Protein AF-A0A9P8IMY7-F1 (afdb_monomer_lite)

Sequence (109 aa):
MAQYGLLEVHNGENAQADIIFLHGLRGDREKAWTKNGVVWPKDLLPDDIPASRIFLFGYDTNITSTGRSGVTKTEIHSDAEDVCAKLAAERLSTQTVSDSNALRGLLLD

Structure (mmCIF, N/CA/C/O backbone):
data_AF-A0A9P8IMY7-F1
#
_entry.id   AF-A0A9P8IMY7-F1
#
loop_
_atom_site.group_PDB
_atom_site.id
_atom_site.type_symbol
_atom_site.label_atom_id
_atom_site.label_alt_id
_atom_site.label_comp_id
_atom_site.label_asym_id
_atom_site.label_entity_id
_atom_site.label_seq_id
_atom_site.pdbx_PDB_ins_code
_atom_site.Cartn_x
_atom_site.Cartn_y
_atom_site.Cartn_z
_atom_site.occupancy
_atom_site.B_iso_or_equiv
_atom_site.auth_seq_id
_atom_site.auth_comp_id
_atom_site.auth_asym_id
_atom_site.auth_atom_id
_atom_site.pdbx_PDB_model_num
ATOM 1 N N . MET A 1 1 ? 1.462 3.955 -18.746 1.00 48.97 1 MET A N 1
ATOM 2 C CA . MET A 1 1 ? 2.256 4.901 -17.936 1.00 48.97 1 MET A CA 1
ATOM 3 C C . MET A 1 1 ? 2.297 4.360 -16.518 1.00 48.97 1 MET A C 1
ATOM 5 O O . MET A 1 1 ? 1.295 3.774 -16.127 1.00 48.97 1 MET A O 1
ATOM 9 N N . ALA A 1 2 ? 3.413 4.487 -15.799 1.00 56.25 2 ALA A N 1
ATOM 10 C CA . ALA A 1 2 ? 3.456 4.117 -14.384 1.00 56.25 2 ALA A CA 1
ATOM 11 C C . ALA A 1 2 ? 2.540 5.065 -13.596 1.00 56.25 2 ALA A C 1
ATOM 13 O O . ALA A 1 2 ? 2.565 6.274 -13.829 1.00 56.25 2 ALA A O 1
ATOM 14 N N . GLN A 1 3 ? 1.683 4.515 -12.737 1.00 66.38 3 GLN A N 1
ATOM 15 C CA . GLN A 1 3 ? 0.845 5.314 -11.847 1.00 66.38 3 GLN A CA 1
ATOM 16 C C . GLN A 1 3 ? 1.535 5.460 -10.491 1.00 66.38 3 GLN A C 1
ATOM 18 O O . GLN A 1 3 ? 1.952 4.467 -9.896 1.00 66.38 3 GLN A O 1
ATOM 23 N N . TYR A 1 4 ? 1.631 6.698 -10.012 1.00 77.50 4 TYR A N 1
ATOM 24 C CA . TYR A 1 4 ? 2.317 7.059 -8.772 1.00 77.50 4 TYR A CA 1
ATOM 25 C C . TYR A 1 4 ? 1.332 7.396 -7.647 1.00 77.50 4 TYR A C 1
ATOM 27 O O . TYR A 1 4 ? 0.154 7.664 -7.892 1.00 77.50 4 TYR A O 1
ATOM 35 N N . GLY A 1 5 ? 1.831 7.408 -6.412 1.00 79.88 5 GLY A N 1
ATOM 36 C CA . GLY A 1 5 ? 1.065 7.713 -5.206 1.00 79.88 5 GLY A CA 1
ATOM 37 C C . GLY A 1 5 ? 0.312 6.511 -4.635 1.00 79.88 5 GLY A C 1
ATOM 38 O O . GLY A 1 5 ? 0.401 5.395 -5.162 1.00 79.88 5 GLY A O 1
ATOM 39 N N . LEU A 1 6 ? -0.420 6.758 -3.542 1.00 85.00 6 LEU A N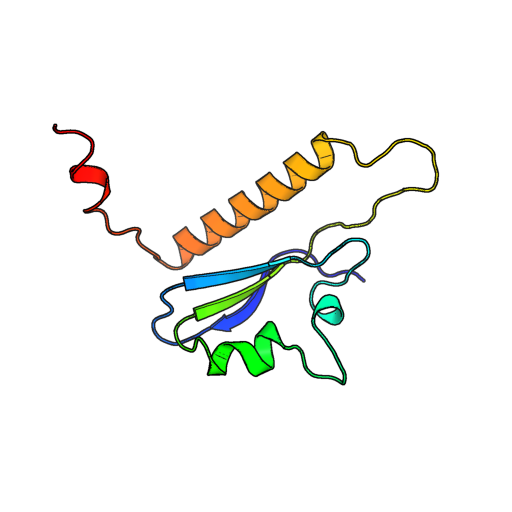 1
ATOM 40 C CA . LEU A 1 6 ? -1.277 5.757 -2.909 1.00 85.00 6 LEU A CA 1
ATOM 41 C C . LEU A 1 6 ? -2.477 5.429 -3.802 1.00 85.00 6 LEU A C 1
ATOM 43 O O . LEU A 1 6 ? -3.116 6.309 -4.375 1.00 85.00 6 LEU A O 1
ATOM 47 N N . LEU A 1 7 ? -2.783 4.142 -3.879 1.00 89.94 7 LEU A N 1
ATOM 48 C CA . LEU A 1 7 ? -4.019 3.599 -4.412 1.00 89.94 7 LEU A CA 1
ATOM 49 C C . LEU A 1 7 ? -4.658 2.752 -3.318 1.00 89.94 7 LEU A C 1
ATOM 51 O O . LEU A 1 7 ? -4.125 1.695 -2.988 1.00 89.94 7 LEU A O 1
ATOM 55 N N . GLU A 1 8 ? -5.777 3.206 -2.763 1.00 93.38 8 GLU A N 1
ATOM 56 C CA . GLU A 1 8 ? -6.601 2.380 -1.879 1.00 93.38 8 GLU A CA 1
ATOM 57 C C . GLU A 1 8 ? -7.212 1.242 -2.697 1.00 93.38 8 GLU A C 1
ATOM 59 O O . GLU A 1 8 ? -7.864 1.479 -3.716 1.00 93.38 8 GLU A O 1
ATOM 64 N N . VAL A 1 9 ? -6.966 0.002 -2.279 1.00 93.94 9 VAL A N 1
ATOM 65 C CA . VAL A 1 9 ? -7.508 -1.192 -2.947 1.00 93.94 9 VAL A CA 1
ATOM 66 C C . VAL A 1 9 ? -8.471 -1.974 -2.068 1.00 93.94 9 VAL A C 1
ATOM 68 O O . VAL A 1 9 ? -9.298 -2.715 -2.597 1.00 93.94 9 VAL A O 1
ATOM 71 N N . HIS A 1 10 ? -8.400 -1.785 -0.753 1.00 93.75 10 HIS A N 1
ATOM 72 C CA . HIS A 1 10 ? -9.343 -2.344 0.204 1.00 93.75 10 HIS A CA 1
ATOM 73 C C . HIS A 1 10 ? -9.492 -1.412 1.408 1.00 93.75 10 HIS A C 1
ATOM 75 O O . HIS A 1 10 ? -8.506 -0.845 1.882 1.00 93.75 10 HIS A O 1
ATOM 81 N N . ASN A 1 11 ? -10.720 -1.299 1.910 1.00 94.06 11 ASN A N 1
ATOM 82 C CA . ASN A 1 11 ? -11.059 -0.506 3.081 1.00 94.06 11 ASN A CA 1
ATOM 83 C C . ASN A 1 11 ? -12.049 -1.281 3.948 1.00 94.06 11 ASN A C 1
ATOM 85 O O . ASN A 1 11 ? -13.250 -1.309 3.671 1.00 94.06 11 ASN A O 1
ATOM 89 N N . GLY A 1 12 ? -11.506 -1.978 4.942 1.00 90.06 12 GLY A N 1
ATOM 90 C CA . GLY A 1 12 ? -12.270 -2.756 5.901 1.00 90.06 12 GLY A CA 1
ATOM 91 C C . GLY A 1 12 ? -13.063 -1.874 6.861 1.00 90.06 12 GLY A C 1
ATOM 92 O O . GLY A 1 12 ? -12.631 -0.790 7.259 1.00 90.06 12 GLY A O 1
ATOM 93 N N . GLU A 1 13 ? -14.232 -2.356 7.273 1.00 86.69 13 GLU A N 1
ATOM 94 C CA . GLU A 1 13 ? -15.049 -1.676 8.276 1.00 86.69 13 GLU A CA 1
ATOM 95 C C . GLU A 1 13 ? -14.313 -1.656 9.627 1.00 86.69 13 GLU A C 1
ATOM 97 O O . GLU A 1 13 ? -13.798 -2.679 10.081 1.00 86.69 13 GLU A O 1
ATOM 102 N N . ASN A 1 14 ? -14.246 -0.487 10.274 1.00 86.31 14 ASN A N 1
ATOM 103 C CA . ASN A 1 14 ? -13.474 -0.270 11.507 1.00 86.31 14 ASN A CA 1
ATOM 104 C C . ASN A 1 14 ? -11.999 -0.694 11.393 1.00 86.31 14 ASN A C 1
ATOM 106 O O . ASN A 1 14 ? -11.454 -1.310 12.312 1.00 86.31 14 ASN A O 1
ATOM 110 N N . ALA A 1 15 ? -11.357 -0.387 10.262 1.00 88.38 15 ALA A N 1
ATOM 111 C CA . ALA A 1 15 ? -9.966 -0.742 10.038 1.00 88.38 15 ALA A CA 1
ATOM 112 C C . ALA A 1 15 ? -9.040 -0.290 11.178 1.00 88.38 15 ALA A C 1
ATOM 114 O O . ALA A 1 15 ? -8.994 0.883 11.546 1.00 88.38 15 ALA A O 1
ATOM 115 N N . GLN A 1 16 ? -8.274 -1.243 11.708 1.00 90.44 16 GLN A N 1
ATOM 116 C CA . GLN A 1 16 ? -7.363 -1.044 12.840 1.00 90.44 16 GLN A CA 1
ATOM 117 C C . GLN A 1 16 ? -5.906 -0.880 12.393 1.00 90.44 16 GLN A C 1
ATOM 119 O O . GLN A 1 16 ? -5.051 -0.481 13.182 1.00 90.44 16 GLN A O 1
ATOM 124 N N . ALA A 1 17 ? -5.613 -1.203 11.133 1.00 88.75 17 ALA A N 1
ATOM 125 C CA . ALA A 1 17 ? -4.273 -1.154 10.572 1.00 88.75 17 ALA A CA 1
ATOM 126 C C . ALA A 1 17 ? -4.284 -0.667 9.120 1.00 88.75 17 ALA A C 1
ATOM 128 O O . ALA A 1 17 ? -5.193 -0.987 8.352 1.00 88.75 17 ALA A O 1
ATOM 129 N N . ASP A 1 18 ? -3.212 0.036 8.754 1.00 91.88 18 ASP A N 1
ATOM 130 C CA . ASP A 1 18 ? -2.914 0.443 7.382 1.00 91.88 18 ASP A CA 1
ATOM 131 C C . ASP A 1 18 ? -1.748 -0.386 6.853 1.00 91.88 18 ASP A C 1
ATOM 133 O O . ASP A 1 18 ? -0.646 -0.345 7.408 1.00 91.88 18 ASP A O 1
ATOM 137 N N . ILE A 1 19 ? -1.983 -1.124 5.772 1.00 93.19 19 ILE A N 1
ATOM 138 C CA . ILE A 1 19 ? -0.992 -1.969 5.112 1.00 93.19 19 ILE A CA 1
ATOM 139 C C . ILE A 1 19 ? -0.679 -1.355 3.750 1.00 93.19 19 ILE A C 1
ATOM 141 O O . ILE A 1 19 ? -1.553 -1.229 2.895 1.00 93.19 19 ILE A O 1
ATOM 145 N N . ILE A 1 20 ? 0.581 -0.973 3.534 1.00 92.19 20 ILE A N 1
ATOM 146 C CA . ILE A 1 20 ? 1.028 -0.354 2.283 1.00 92.19 20 ILE A CA 1
ATOM 147 C C . ILE A 1 20 ? 2.003 -1.281 1.560 1.00 92.19 20 ILE A C 1
ATOM 149 O O . ILE A 1 20 ? 3.048 -1.650 2.094 1.00 92.19 20 ILE A O 1
ATOM 153 N N . PHE A 1 21 ? 1.674 -1.613 0.316 1.00 91.88 21 PHE A N 1
ATOM 154 C CA . PHE A 1 21 ? 2.483 -2.436 -0.571 1.00 91.88 21 PHE A CA 1
ATOM 155 C C . PHE A 1 21 ? 3.312 -1.572 -1.515 1.00 91.88 21 PHE A C 1
ATOM 157 O O . PHE A 1 21 ? 2.778 -0.830 -2.341 1.00 91.88 21 PHE A O 1
ATOM 164 N N . LEU A 1 22 ? 4.631 -1.709 -1.412 1.00 87.62 22 LEU A N 1
ATOM 165 C CA . LEU A 1 22 ? 5.620 -0.981 -2.205 1.00 87.62 22 LEU A CA 1
ATOM 166 C C . LEU A 1 22 ? 6.178 -1.882 -3.307 1.00 87.62 22 LEU A C 1
ATOM 168 O O . LEU A 1 22 ? 6.767 -2.924 -3.014 1.00 87.62 22 LEU A O 1
ATOM 172 N N . HIS A 1 23 ? 5.997 -1.505 -4.572 1.00 82.38 23 HIS A N 1
ATOM 173 C CA . HIS A 1 23 ? 6.544 -2.292 -5.678 1.00 82.38 23 HIS A CA 1
ATOM 174 C C . HIS A 1 23 ? 8.066 -2.124 -5.806 1.00 82.38 23 HIS A C 1
ATOM 176 O O . HIS A 1 23 ? 8.629 -1.103 -5.435 1.00 82.38 23 HIS A O 1
ATOM 182 N N . GLY A 1 24 ? 8.744 -3.125 -6.370 1.00 70.62 24 GLY A N 1
ATOM 183 C CA . GLY A 1 24 ? 10.186 -3.065 -6.614 1.00 70.62 24 GLY A CA 1
ATOM 184 C C . GLY A 1 24 ? 10.583 -2.283 -7.873 1.00 70.62 24 GLY A C 1
ATOM 185 O O . GLY A 1 24 ? 9.749 -1.759 -8.615 1.00 70.62 24 GLY A O 1
ATOM 186 N N . LEU A 1 25 ? 11.894 -2.274 -8.125 1.00 67.00 25 LEU A N 1
ATOM 187 C CA . LEU A 1 25 ? 12.582 -1.704 -9.290 1.00 67.00 25 LEU A CA 1
ATOM 188 C C . LEU A 1 25 ? 11.891 -2.023 -10.625 1.00 67.00 25 LEU A C 1
ATOM 190 O O . LEU A 1 25 ? 11.678 -3.193 -10.939 1.00 67.0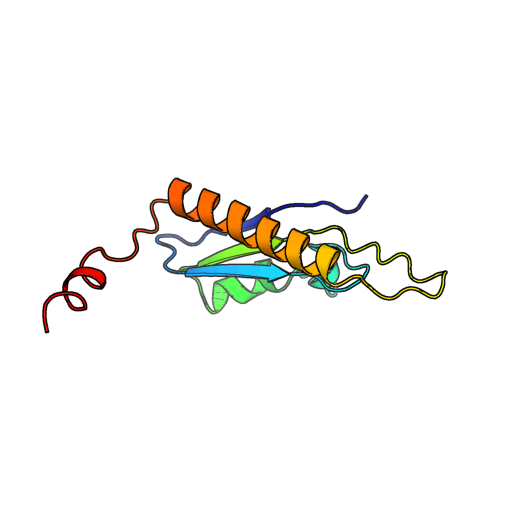0 25 LEU A O 1
ATOM 194 N N . ARG A 1 26 ? 11.602 -0.991 -11.434 1.00 65.56 26 ARG A N 1
ATOM 195 C CA . ARG A 1 26 ? 10.874 -1.094 -12.719 1.00 65.56 26 ARG A CA 1
ATOM 196 C C . ARG A 1 26 ? 9.487 -1.747 -12.613 1.00 65.56 26 ARG A C 1
ATOM 198 O O . ARG A 1 26 ? 8.921 -2.160 -13.626 1.00 65.56 26 ARG A O 1
ATOM 205 N N . GLY A 1 27 ? 8.959 -1.871 -11.400 1.00 68.88 27 GLY A N 1
ATOM 206 C CA . GLY A 1 27 ? 7.638 -2.408 -11.129 1.00 68.88 27 GLY A CA 1
ATOM 207 C C . GLY A 1 27 ? 6.551 -1.379 -11.407 1.00 68.88 27 GLY A C 1
ATOM 208 O O . GLY A 1 27 ? 6.778 -0.172 -11.394 1.00 68.88 27 GLY A O 1
ATOM 209 N N . ASP A 1 28 ? 5.353 -1.884 -11.653 1.00 83.06 28 ASP A N 1
ATOM 210 C CA . ASP A 1 28 ? 4.128 -1.099 -11.606 1.00 83.06 28 ASP A CA 1
ATOM 211 C C . ASP A 1 28 ? 3.402 -1.443 -10.303 1.00 83.06 28 ASP A C 1
ATOM 213 O O . ASP A 1 28 ? 3.413 -2.604 -9.877 1.00 83.06 28 ASP A O 1
ATOM 217 N N . ARG A 1 29 ? 2.798 -0.429 -9.671 1.00 81.31 29 ARG A N 1
ATOM 218 C CA . ARG A 1 29 ? 2.190 -0.542 -8.341 1.00 81.31 29 ARG A CA 1
ATOM 219 C C . ARG A 1 29 ? 1.129 -1.625 -8.212 1.00 81.31 29 ARG A C 1
ATOM 221 O O . ARG A 1 29 ? 0.927 -2.095 -7.104 1.00 81.31 29 ARG A O 1
ATOM 228 N N . GLU A 1 30 ? 0.486 -2.033 -9.302 1.00 86.06 30 GLU A N 1
ATOM 229 C CA . GLU A 1 30 ? -0.517 -3.101 -9.311 1.00 86.06 30 GLU A CA 1
ATOM 230 C C . GLU A 1 30 ? 0.039 -4.376 -9.949 1.00 86.06 30 GLU A C 1
ATOM 232 O O . GLU A 1 30 ? -0.095 -5.471 -9.393 1.00 86.06 30 GLU A O 1
ATOM 237 N N . LYS A 1 31 ? 0.755 -4.255 -11.078 1.00 86.25 31 LYS A N 1
ATOM 238 C CA . LYS A 1 31 ? 1.282 -5.436 -11.787 1.00 86.25 31 LYS A CA 1
ATOM 239 C C . LYS A 1 31 ? 2.298 -6.219 -10.969 1.00 86.25 31 LYS A C 1
ATOM 241 O O . LYS A 1 31 ? 2.360 -7.434 -11.121 1.00 86.25 31 LYS A O 1
ATOM 246 N N . ALA A 1 32 ? 3.071 -5.558 -10.105 1.00 88.00 32 ALA A N 1
ATOM 247 C CA . ALA A 1 32 ? 4.021 -6.230 -9.217 1.00 88.00 32 ALA A CA 1
ATOM 248 C C . ALA A 1 32 ? 3.343 -7.255 -8.290 1.00 88.00 32 ALA A C 1
ATOM 250 O O . ALA A 1 32 ? 3.983 -8.205 -7.844 1.00 88.00 32 ALA A O 1
ATOM 251 N N . TRP A 1 33 ? 2.044 -7.085 -8.046 1.00 91.88 33 TRP A N 1
ATOM 252 C CA . TRP A 1 33 ? 1.240 -7.926 -7.167 1.00 91.88 33 TRP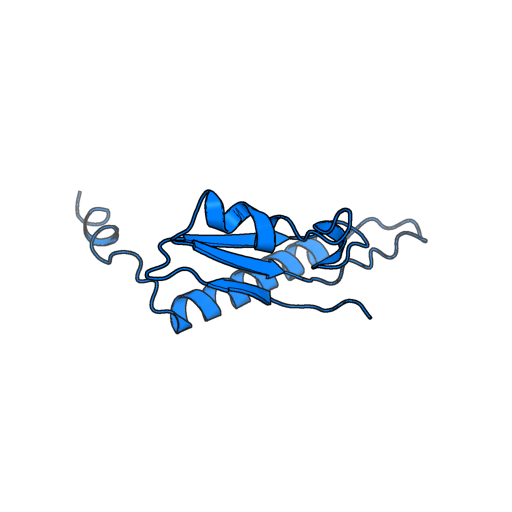 A CA 1
ATOM 253 C C . TRP A 1 33 ? 0.176 -8.731 -7.913 1.00 91.88 33 TRP A C 1
ATOM 255 O O . TRP A 1 33 ? -0.622 -9.425 -7.285 1.00 91.88 33 TRP A O 1
ATOM 265 N N . THR A 1 34 ? 0.162 -8.650 -9.245 1.00 92.81 34 THR A N 1
ATOM 266 C CA . THR A 1 34 ? -0.813 -9.345 -10.081 1.00 92.81 34 THR A CA 1
ATOM 267 C C . THR A 1 34 ? -0.233 -10.651 -10.603 1.00 92.81 34 THR A C 1
ATOM 269 O O . THR A 1 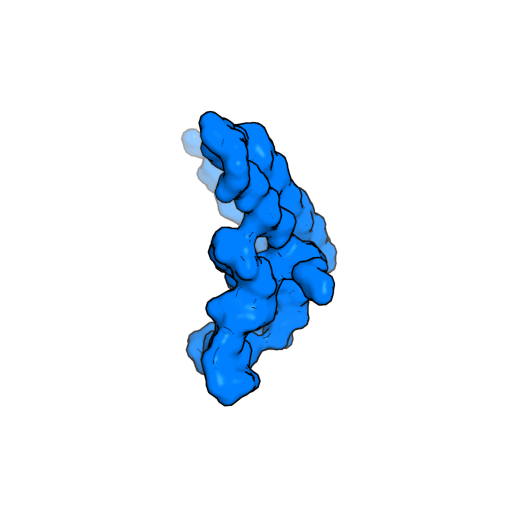34 ? 0.799 -10.663 -11.276 1.00 92.81 34 THR A O 1
ATOM 272 N N . LYS A 1 35 ? -0.932 -11.763 -10.383 1.00 91.88 35 LYS A N 1
ATOM 273 C CA . LYS A 1 35 ? -0.625 -13.049 -11.016 1.00 91.88 35 LYS A CA 1
ATOM 274 C C . LYS A 1 35 ? -1.909 -13.684 -11.525 1.00 91.88 35 LYS A C 1
ATOM 276 O O . LYS A 1 35 ? -2.859 -13.844 -10.773 1.00 91.88 35 LYS A O 1
ATOM 281 N N . ASN A 1 36 ? -1.934 -14.058 -12.805 1.00 93.81 36 ASN A N 1
ATOM 282 C CA . ASN A 1 36 ? -3.103 -14.671 -13.453 1.00 93.81 36 ASN A CA 1
ATOM 283 C C . ASN A 1 36 ? -4.403 -13.852 -13.289 1.00 93.81 36 ASN A C 1
ATOM 285 O O . ASN A 1 36 ? -5.476 -14.422 -13.132 1.00 93.81 36 ASN A O 1
ATOM 289 N N . GLY A 1 37 ? -4.300 -12.518 -13.302 1.00 91.62 37 GLY A N 1
ATOM 290 C CA . GLY A 1 37 ? -5.441 -11.612 -13.123 1.00 91.62 37 GLY A CA 1
ATOM 291 C C . GLY A 1 37 ? -5.873 -11.382 -11.671 1.00 91.62 37 GLY A C 1
ATOM 292 O O . GLY A 1 37 ? -6.776 -10.586 -11.456 1.00 91.62 37 GLY A O 1
ATOM 293 N N . VAL A 1 38 ? -5.221 -12.028 -10.699 1.00 93.50 38 VAL A N 1
ATOM 294 C CA . VAL A 1 38 ? -5.470 -11.836 -9.263 1.00 93.50 38 VAL A CA 1
ATOM 295 C C . VAL A 1 38 ? -4.437 -10.874 -8.693 1.00 93.50 38 VAL A C 1
ATOM 297 O O . VAL A 1 38 ? -3.234 -11.132 -8.789 1.00 93.50 38 VAL A O 1
ATOM 300 N N . VAL A 1 39 ? -4.902 -9.788 -8.085 1.00 94.81 39 VAL A N 1
ATOM 301 C CA . VAL A 1 39 ? -4.102 -8.801 -7.356 1.00 94.81 39 VAL A CA 1
ATOM 302 C C . VAL A 1 39 ? -4.117 -9.195 -5.885 1.00 94.81 39 VAL A C 1
ATOM 304 O O . VAL A 1 39 ? -4.991 -8.789 -5.128 1.00 94.81 39 VAL A O 1
ATOM 307 N N . TRP A 1 40 ? -3.163 -10.015 -5.454 1.00 94.62 40 TRP A N 1
ATOM 308 C CA . TRP A 1 40 ? -3.284 -10.708 -4.165 1.00 94.62 40 TRP A CA 1
ATOM 309 C C . TRP A 1 40 ? -3.467 -9.799 -2.921 1.00 94.62 40 TRP A C 1
ATOM 311 O O . TRP A 1 40 ? -4.240 -10.197 -2.048 1.00 94.62 40 TRP A O 1
ATOM 321 N N . PRO A 1 41 ? -2.870 -8.585 -2.809 1.00 94.69 41 PRO A N 1
ATOM 322 C CA . PRO A 1 41 ? -3.110 -7.709 -1.660 1.00 94.69 41 PRO A CA 1
ATOM 323 C C . PRO A 1 41 ? -4.544 -7.190 -1.599 1.00 94.69 41 PRO A C 1
ATOM 325 O O . PRO A 1 41 ? -5.022 -6.813 -0.540 1.00 94.69 41 PRO A O 1
ATOM 328 N N . LYS A 1 42 ? -5.219 -7.133 -2.745 1.00 94.44 42 LYS A N 1
ATOM 329 C CA . LYS A 1 42 ? -6.603 -6.690 -2.858 1.00 94.44 42 LYS A CA 1
ATOM 330 C C . LYS A 1 42 ? -7.571 -7.861 -2.746 1.00 94.44 42 LYS A C 1
ATOM 332 O O . LYS A 1 42 ? -8.586 -7.745 -2.078 1.00 94.44 42 LYS A O 1
ATOM 337 N N . ASP A 1 43 ? -7.269 -8.952 -3.438 1.00 95.06 43 ASP A N 1
ATOM 338 C CA . ASP A 1 43 ? -8.236 -10.019 -3.681 1.00 95.06 43 ASP A CA 1
ATOM 339 C C . ASP A 1 43 ? -8.153 -11.149 -2.649 1.00 95.06 43 ASP A C 1
ATOM 341 O O . ASP A 1 43 ? -9.109 -11.902 -2.530 1.00 95.06 43 ASP A O 1
ATOM 345 N N . LEU A 1 44 ? -7.023 -11.298 -1.941 1.00 95.75 44 LEU A N 1
ATOM 346 C CA . LEU A 1 44 ? -6.800 -12.401 -0.993 1.00 95.75 44 LEU A CA 1
ATOM 347 C C . LEU A 1 44 ? -6.561 -11.910 0.439 1.00 95.75 44 LEU A C 1
ATOM 349 O O . LEU A 1 44 ? -7.103 -12.465 1.384 1.00 95.75 44 LEU A O 1
ATOM 353 N N . LEU A 1 45 ? -5.758 -10.857 0.615 1.00 94.62 45 LEU A N 1
ATOM 354 C CA . LEU A 1 45 ? -5.383 -10.380 1.950 1.00 94.62 45 LEU A CA 1
ATOM 355 C C . LEU A 1 45 ? -6.565 -9.910 2.830 1.00 94.62 45 LEU A C 1
ATOM 357 O O . LEU A 1 45 ? -6.491 -10.117 4.043 1.00 94.62 45 LEU A O 1
ATOM 361 N N . PRO A 1 46 ? -7.651 -9.321 2.288 1.00 95.00 46 PRO A N 1
ATOM 362 C CA . PRO A 1 46 ? -8.818 -8.982 3.102 1.00 95.00 46 PRO A CA 1
ATOM 363 C C . PRO A 1 46 ? -9.481 -10.169 3.805 1.00 95.00 46 PRO A C 1
ATOM 365 O O . PRO A 1 46 ? -10.097 -9.968 4.849 1.00 95.00 46 PRO A O 1
ATOM 368 N N . ASP A 1 47 ? -9.348 -11.388 3.276 1.00 94.44 47 ASP A N 1
ATOM 369 C CA . ASP A 1 47 ? -9.936 -12.581 3.895 1.00 94.44 47 ASP A CA 1
ATOM 370 C C . ASP A 1 47 ? -9.198 -12.966 5.188 1.00 94.44 47 ASP A C 1
ATOM 372 O O . ASP A 1 47 ? -9.813 -13.430 6.149 1.00 94.44 47 ASP A O 1
ATOM 376 N N . ASP A 1 48 ? -7.885 -12.721 5.235 1.00 94.38 48 ASP A N 1
ATOM 377 C CA . ASP A 1 48 ? -7.046 -12.990 6.404 1.00 94.38 48 ASP A CA 1
ATOM 378 C C . ASP A 1 48 ? -7.066 -11.828 7.415 1.00 94.38 48 ASP A C 1
ATOM 380 O O . ASP A 1 48 ? -6.986 -12.048 8.627 1.00 94.38 48 ASP A O 1
ATOM 384 N N . ILE A 1 49 ? -7.153 -10.579 6.932 1.00 92.44 49 ILE A N 1
ATOM 385 C CA . ILE A 1 49 ? -7.101 -9.358 7.756 1.00 92.44 49 ILE A CA 1
ATOM 386 C C . ILE A 1 49 ? -8.247 -8.395 7.380 1.00 92.44 49 ILE A C 1
ATOM 388 O O . ILE A 1 49 ? -8.005 -7.322 6.816 1.00 92.44 49 ILE A O 1
ATOM 392 N N . PRO A 1 50 ? -9.505 -8.724 7.726 1.00 92.19 50 PRO A N 1
ATOM 393 C CA . PRO A 1 50 ? -10.680 -7.970 7.273 1.00 92.19 50 PRO A CA 1
ATOM 394 C C . PRO A 1 50 ? -10.798 -6.567 7.882 1.00 92.19 50 PRO A C 1
ATOM 396 O O . PRO A 1 50 ? -11.389 -5.677 7.280 1.00 92.19 50 PRO A O 1
ATOM 399 N N . ALA A 1 51 ? -10.219 -6.334 9.063 1.00 94.06 51 ALA A N 1
ATOM 400 C CA . ALA A 1 51 ? -10.199 -5.026 9.721 1.00 94.06 51 ALA A CA 1
ATOM 401 C C . ALA A 1 51 ? -8.951 -4.212 9.327 1.00 94.06 51 ALA A C 1
ATOM 403 O O . ALA A 1 51 ? -8.244 -3.686 10.192 1.00 94.06 51 ALA A O 1
ATOM 404 N N . SER A 1 52 ? -8.644 -4.127 8.029 1.00 93.62 52 SER A N 1
ATOM 405 C CA . SER A 1 52 ? -7.482 -3.391 7.520 1.00 93.62 52 SER A CA 1
ATOM 406 C C . SER A 1 52 ? -7.821 -2.469 6.353 1.00 93.62 52 SER A C 1
ATOM 408 O O . SER A 1 52 ? -8.794 -2.666 5.628 1.00 93.62 52 SER A O 1
ATOM 410 N N . ARG A 1 53 ? -6.991 -1.444 6.160 1.00 95.38 53 ARG A N 1
ATOM 411 C CA . ARG A 1 53 ? -6.937 -0.660 4.924 1.00 95.38 53 ARG A CA 1
ATOM 412 C C . ARG A 1 53 ? -5.688 -1.032 4.169 1.00 95.38 53 ARG A C 1
ATOM 414 O O . ARG A 1 53 ? -4.599 -1.060 4.742 1.00 95.38 53 ARG A O 1
ATOM 421 N N . ILE A 1 54 ? -5.844 -1.318 2.886 1.00 95.25 54 ILE A N 1
ATOM 422 C CA . ILE A 1 54 ? -4.756 -1.804 2.049 1.00 95.25 54 ILE A CA 1
ATOM 423 C C . ILE A 1 54 ? -4.536 -0.820 0.915 1.00 95.25 54 ILE A C 1
ATOM 425 O O . ILE A 1 54 ? -5.456 -0.487 0.163 1.00 95.25 54 ILE A O 1
ATOM 429 N N . PHE A 1 55 ? -3.285 -0.397 0.774 1.00 93.88 55 PHE A N 1
ATOM 430 C CA . PHE A 1 55 ? -2.855 0.540 -0.245 1.00 93.88 55 PHE A CA 1
ATOM 431 C C . PHE A 1 55 ? -1.741 -0.053 -1.099 1.00 93.88 55 PHE A C 1
ATOM 433 O O . PHE A 1 55 ? -0.826 -0.701 -0.594 1.00 93.88 55 PHE A O 1
ATOM 440 N N . LEU A 1 56 ? -1.775 0.232 -2.396 1.00 91.75 56 LEU A N 1
ATOM 441 C CA . LEU A 1 56 ? -0.654 0.015 -3.303 1.00 91.75 56 LEU A CA 1
ATOM 442 C C . LEU A 1 56 ? 0.029 1.360 -3.540 1.00 91.75 56 LEU A C 1
ATOM 444 O O . LEU A 1 56 ? -0.615 2.313 -3.977 1.00 91.75 56 LEU A O 1
ATOM 448 N N . PHE A 1 57 ? 1.324 1.458 -3.259 1.00 86.31 57 PHE A N 1
ATOM 449 C CA . PHE A 1 57 ? 2.068 2.697 -3.451 1.00 86.31 57 PHE A CA 1
ATOM 450 C C . PHE A 1 57 ? 2.961 2.616 -4.680 1.00 86.31 57 PHE A C 1
ATOM 452 O O . PHE A 1 57 ? 3.830 1.748 -4.779 1.00 86.31 57 PHE A O 1
ATOM 459 N N . GLY A 1 58 ? 2.734 3.548 -5.606 1.00 83.69 58 GLY A N 1
ATOM 460 C CA . GLY A 1 58 ? 3.599 3.766 -6.756 1.00 83.69 58 GLY A CA 1
ATOM 461 C C . GLY A 1 58 ? 4.617 4.871 -6.505 1.00 83.69 58 GLY A C 1
ATOM 462 O O . GLY A 1 58 ? 4.228 5.977 -6.130 1.00 83.69 58 GLY A O 1
ATOM 463 N N . TYR A 1 59 ? 5.890 4.609 -6.782 1.00 75.62 59 TYR A N 1
ATOM 464 C CA . TYR A 1 59 ? 6.950 5.624 -6.795 1.00 75.62 59 TYR A CA 1
ATOM 465 C C . TYR A 1 59 ? 7.781 5.527 -8.072 1.00 75.62 59 TYR A C 1
ATOM 467 O O . TYR A 1 59 ? 7.679 4.544 -8.816 1.00 75.62 59 TYR A O 1
ATOM 475 N N . ASP A 1 60 ? 8.553 6.571 -8.371 1.00 69.56 60 ASP A N 1
ATOM 476 C CA . ASP A 1 60 ? 9.407 6.556 -9.552 1.00 69.56 60 ASP A CA 1
ATOM 477 C C . ASP A 1 60 ? 10.546 5.553 -9.345 1.00 69.56 60 ASP A C 1
ATOM 479 O O . ASP A 1 60 ? 11.491 5.774 -8.599 1.00 69.56 60 ASP A O 1
ATOM 483 N N . THR A 1 61 ? 10.431 4.403 -10.008 1.00 63.91 61 THR A N 1
ATOM 484 C CA . THR A 1 61 ? 11.448 3.346 -9.972 1.00 63.91 61 THR A CA 1
ATOM 485 C C . THR A 1 61 ? 12.359 3.381 -11.187 1.00 63.91 61 THR A C 1
ATOM 487 O O . THR A 1 61 ? 13.041 2.385 -11.467 1.00 63.91 61 THR A O 1
ATOM 490 N N . ASN A 1 62 ? 12.368 4.483 -11.946 1.00 57.75 62 ASN A N 1
ATOM 491 C CA . ASN A 1 62 ? 13.231 4.634 -13.101 1.00 57.75 62 ASN A CA 1
ATOM 492 C C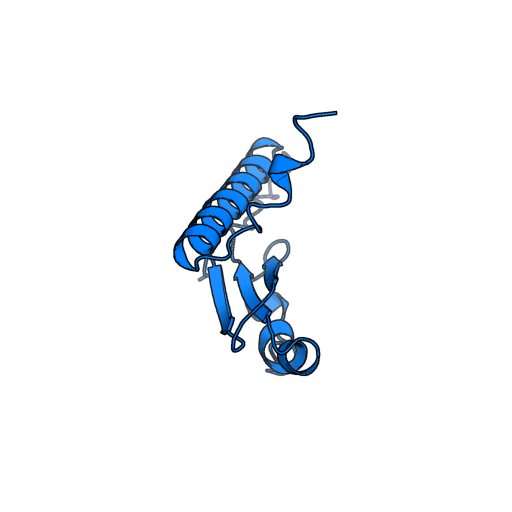 . ASN A 1 62 ? 14.677 4.850 -12.657 1.00 57.75 62 ASN A C 1
ATOM 494 O O . ASN A 1 62 ? 15.245 5.937 -12.704 1.00 57.75 62 ASN A O 1
ATOM 498 N N . ILE A 1 63 ? 15.297 3.750 -12.249 1.00 53.94 63 ILE A N 1
ATOM 499 C CA . ILE A 1 63 ? 16.716 3.699 -11.969 1.00 53.94 63 ILE A CA 1
ATOM 500 C C . ILE A 1 63 ? 17.415 3.760 -13.319 1.00 53.94 63 ILE A C 1
ATOM 502 O O . ILE A 1 63 ? 17.472 2.766 -14.052 1.00 53.94 63 ILE A O 1
ATOM 506 N N . THR A 1 64 ? 17.932 4.934 -13.669 1.00 44.44 64 THR A N 1
ATOM 507 C CA . THR A 1 64 ? 18.714 5.180 -14.886 1.00 44.44 64 THR A CA 1
ATOM 508 C C . THR A 1 64 ? 20.104 4.534 -14.787 1.00 44.44 64 THR A C 1
ATOM 510 O O . THR A 1 64 ? 21.145 5.151 -14.969 1.00 44.44 64 THR A O 1
ATOM 513 N N . SER A 1 65 ? 20.155 3.225 -14.541 1.00 44.31 65 SER A N 1
ATOM 514 C CA . SER A 1 65 ? 21.373 2.421 -14.638 1.00 44.31 65 SER A CA 1
ATOM 515 C C . SER A 1 65 ? 21.624 2.029 -16.098 1.00 44.31 65 SER A C 1
ATOM 517 O O . SER A 1 65 ? 21.482 0.877 -16.505 1.00 44.31 65 SER A O 1
ATOM 519 N N . THR A 1 66 ? 21.979 3.015 -16.916 1.00 43.06 66 THR A N 1
ATOM 520 C CA . THR A 1 66 ? 22.729 2.788 -18.165 1.00 43.06 66 THR A CA 1
ATOM 521 C C . THR A 1 66 ? 24.055 3.549 -18.184 1.00 43.06 66 THR A C 1
ATOM 523 O O . THR A 1 66 ? 24.747 3.551 -19.196 1.00 43.06 66 THR A O 1
ATOM 526 N N . GLY A 1 67 ? 24.466 4.144 -17.057 1.00 39.59 67 GLY A N 1
ATOM 527 C CA . GLY A 1 67 ? 25.748 4.834 -16.949 1.00 39.59 67 GLY A CA 1
ATOM 528 C C . GLY A 1 67 ? 26.257 4.932 -15.515 1.00 39.59 67 GLY A C 1
ATOM 529 O O . GLY A 1 67 ? 25.996 5.917 -14.851 1.00 39.59 67 GLY A O 1
ATOM 530 N N . ARG A 1 68 ? 26.991 3.908 -15.060 1.00 43.25 68 ARG A N 1
ATOM 531 C CA . ARG A 1 68 ? 28.091 3.921 -14.063 1.00 43.25 68 ARG A CA 1
ATOM 532 C C . ARG A 1 68 ? 28.004 4.786 -12.778 1.00 43.25 68 ARG A C 1
ATOM 534 O O . ARG A 1 68 ? 29.017 4.910 -12.099 1.00 43.25 68 ARG A O 1
ATOM 541 N N . SER A 1 69 ? 26.839 5.278 -12.377 1.00 46.41 69 SER A N 1
ATOM 542 C CA . SER A 1 69 ? 26.600 5.922 -11.084 1.00 46.41 69 SER A CA 1
ATOM 543 C C . SER A 1 69 ? 25.365 5.277 -10.474 1.00 46.41 69 SER A C 1
ATOM 545 O O . SER A 1 69 ? 24.273 5.370 -11.023 1.00 46.41 69 SER A O 1
ATOM 547 N N . GLY A 1 70 ? 25.573 4.507 -9.406 1.00 51.66 70 GLY A N 1
ATOM 548 C CA . GLY A 1 70 ? 24.503 3.802 -8.708 1.00 51.66 70 GLY A CA 1
ATOM 549 C C . GLY A 1 70 ? 23.456 4.761 -8.148 1.00 51.66 70 GLY A C 1
ATOM 550 O O . GLY A 1 70 ? 23.735 5.947 -7.988 1.00 51.66 70 GLY A O 1
ATOM 551 N N . VAL A 1 71 ? 22.280 4.206 -7.836 1.00 53.97 71 VAL A N 1
ATOM 552 C CA . VAL A 1 71 ? 21.200 4.873 -7.091 1.00 53.97 71 VAL A CA 1
ATOM 553 C C . VAL A 1 71 ? 21.818 5.740 -6.004 1.00 53.97 71 VAL A C 1
ATOM 555 O O . VAL A 1 71 ? 22.512 5.228 -5.116 1.00 53.97 71 VAL A O 1
ATOM 558 N N . THR A 1 72 ? 21.652 7.052 -6.110 1.00 54.03 72 THR A N 1
ATOM 559 C CA . THR A 1 72 ? 22.274 7.947 -5.142 1.00 54.03 72 THR A CA 1
ATOM 560 C C . THR A 1 72 ? 21.485 7.850 -3.839 1.00 54.03 72 THR A C 1
ATOM 562 O O . THR A 1 72 ? 20.262 7.725 -3.847 1.00 54.03 72 THR A O 1
ATOM 565 N N . LYS A 1 73 ? 22.164 7.882 -2.684 1.00 56.38 73 LYS A N 1
ATOM 566 C CA . LYS A 1 73 ? 21.486 7.809 -1.372 1.00 56.38 73 LYS A CA 1
ATOM 567 C C . LYS A 1 73 ? 20.370 8.855 -1.244 1.00 56.38 73 LYS A C 1
ATOM 569 O O . LYS A 1 73 ? 19.358 8.586 -0.611 1.00 56.38 73 LYS A O 1
ATOM 574 N N . THR A 1 74 ? 20.552 10.015 -1.868 1.00 56.44 74 THR A N 1
ATOM 575 C CA . THR A 1 74 ? 19.606 11.133 -1.866 1.00 56.44 74 THR A CA 1
ATOM 576 C C . THR A 1 74 ? 18.258 10.781 -2.500 1.00 56.44 74 THR A C 1
ATOM 578 O O . THR A 1 74 ? 17.233 11.184 -1.963 1.00 56.44 74 THR A O 1
ATOM 581 N N . GLU A 1 75 ? 18.237 9.997 -3.582 1.00 63.56 75 GLU A N 1
ATOM 582 C CA . GLU A 1 75 ? 16.992 9.585 -4.256 1.00 63.56 75 GLU A CA 1
ATOM 583 C C . GLU A 1 75 ? 16.160 8.660 -3.355 1.00 63.56 75 GLU A C 1
ATOM 585 O O . GLU A 1 75 ? 14.982 8.913 -3.130 1.0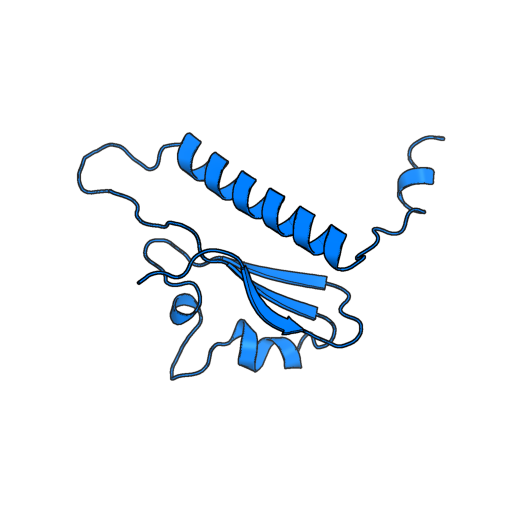0 63.56 75 GLU A O 1
ATOM 590 N N . ILE A 1 76 ? 16.801 7.668 -2.723 1.00 66.12 76 ILE A N 1
ATOM 591 C CA . ILE A 1 76 ? 16.135 6.752 -1.777 1.00 66.12 76 ILE A CA 1
ATOM 592 C C . ILE A 1 76 ? 15.582 7.509 -0.563 1.00 66.12 76 ILE A C 1
ATOM 594 O O . ILE A 1 76 ? 14.484 7.213 -0.096 1.00 66.12 76 ILE A O 1
ATOM 598 N N . HIS A 1 77 ? 16.344 8.470 -0.030 1.00 65.19 77 HIS A N 1
ATOM 599 C CA . HIS A 1 77 ? 15.888 9.291 1.092 1.00 65.19 77 HIS A CA 1
ATOM 600 C C . HIS A 1 77 ? 14.665 10.135 0.717 1.00 65.19 77 HIS A C 1
ATOM 602 O O . HIS A 1 77 ? 13.706 10.161 1.484 1.00 65.19 77 HIS A O 1
ATOM 608 N N . SER A 1 78 ? 14.669 10.755 -0.466 1.00 66.81 78 SER A N 1
ATOM 609 C CA . SER A 1 78 ? 13.537 11.550 -0.950 1.00 66.81 78 SER A CA 1
ATOM 610 C C . SER A 1 78 ? 12.279 10.699 -1.132 1.00 66.81 78 SER A C 1
ATOM 612 O O . SER A 1 78 ? 11.210 11.107 -0.689 1.00 66.81 78 SER A O 1
ATOM 614 N N . ASP A 1 79 ? 12.395 9.504 -1.721 1.00 68.19 79 ASP A N 1
ATOM 615 C CA . ASP A 1 79 ? 11.255 8.592 -1.891 1.00 68.19 79 ASP A CA 1
ATOM 616 C C . ASP A 1 79 ? 10.685 8.141 -0.536 1.00 68.19 79 ASP A C 1
ATOM 618 O O . ASP A 1 79 ? 9.468 8.063 -0.351 1.00 68.19 79 ASP A O 1
ATOM 622 N N . ALA A 1 80 ? 11.561 7.869 0.438 1.00 72.50 80 ALA A N 1
ATOM 623 C CA . ALA A 1 80 ? 11.160 7.485 1.787 1.00 72.50 80 ALA A CA 1
ATOM 624 C C . ALA A 1 80 ? 10.450 8.627 2.535 1.00 72.50 80 ALA A C 1
ATOM 626 O O . ALA A 1 80 ? 9.459 8.380 3.229 1.00 72.50 80 ALA A O 1
ATOM 627 N N . GLU A 1 81 ? 10.918 9.869 2.385 1.00 76.88 81 GLU A N 1
ATOM 628 C CA . GLU A 1 81 ? 10.249 11.055 2.933 1.00 76.88 81 GLU A CA 1
ATOM 629 C C . GLU A 1 81 ? 8.863 11.250 2.308 1.00 76.88 81 GLU A C 1
ATOM 631 O O . GLU A 1 81 ? 7.891 11.478 3.031 1.00 76.88 81 GLU A O 1
ATOM 636 N N . ASP A 1 82 ? 8.744 11.062 0.994 1.00 73.31 82 ASP A N 1
ATOM 637 C CA . ASP A 1 82 ? 7.485 11.169 0.257 1.00 73.31 82 ASP A CA 1
ATOM 638 C C . ASP A 1 82 ? 6.440 10.141 0.725 1.00 73.31 82 ASP A C 1
ATOM 640 O O . ASP A 1 82 ? 5.261 10.472 0.901 1.00 73.31 82 ASP A O 1
ATOM 644 N N . VAL A 1 83 ? 6.867 8.894 0.968 1.00 70.75 83 VAL A N 1
ATOM 645 C CA . VAL A 1 83 ? 6.024 7.840 1.561 1.00 70.75 83 VAL A CA 1
ATOM 646 C C . VAL A 1 83 ? 5.555 8.256 2.952 1.00 70.75 83 VAL A C 1
ATOM 648 O O . VAL A 1 83 ? 4.358 8.194 3.243 1.00 70.75 83 VAL A O 1
ATOM 651 N N . CYS A 1 84 ? 6.480 8.695 3.809 1.00 77.62 84 CYS A N 1
ATOM 652 C CA . CYS A 1 84 ? 6.164 9.093 5.179 1.00 77.62 84 CYS A CA 1
ATOM 653 C C . CYS A 1 84 ? 5.189 10.276 5.217 1.00 77.62 84 CYS A C 1
ATOM 655 O O . CYS A 1 84 ? 4.229 10.249 5.987 1.00 77.62 84 CYS A O 1
ATOM 657 N N . ALA A 1 85 ? 5.397 11.289 4.372 1.00 76.38 85 ALA A N 1
ATOM 658 C CA . ALA A 1 85 ? 4.553 12.477 4.306 1.00 76.38 85 ALA A CA 1
ATOM 659 C C . ALA A 1 85 ? 3.125 12.141 3.854 1.00 76.38 85 ALA A C 1
ATOM 661 O O . ALA A 1 85 ? 2.157 12.576 4.482 1.00 76.38 85 ALA A O 1
ATOM 662 N N . LYS A 1 86 ? 2.977 11.319 2.807 1.00 73.38 86 LYS A N 1
ATOM 663 C CA . LYS A 1 86 ? 1.660 10.889 2.311 1.00 73.38 86 LYS A CA 1
ATOM 664 C C . LYS A 1 86 ? 0.939 9.997 3.324 1.00 73.38 86 LYS A C 1
ATOM 666 O O . LYS A 1 86 ? -0.254 10.176 3.545 1.00 73.38 86 LYS A O 1
ATOM 671 N N . LEU A 1 87 ? 1.661 9.101 4.000 1.00 71.50 87 LEU A N 1
ATOM 672 C CA . LEU A 1 87 ? 1.091 8.262 5.056 1.00 71.50 87 LEU A CA 1
ATOM 673 C C . LEU A 1 87 ? 0.641 9.083 6.274 1.00 71.50 87 LEU A C 1
ATOM 675 O O . LEU A 1 87 ? -0.416 8.816 6.843 1.00 71.50 87 LEU A O 1
ATOM 679 N N . ALA A 1 88 ? 1.422 10.088 6.677 1.00 75.62 88 ALA A N 1
ATOM 680 C CA . ALA A 1 88 ? 1.048 10.992 7.760 1.00 75.62 88 ALA A CA 1
ATOM 681 C C . ALA A 1 88 ? -0.215 11.798 7.413 1.00 75.62 88 ALA A C 1
ATOM 683 O O . ALA A 1 88 ? -1.099 11.931 8.258 1.00 75.62 88 ALA A O 1
ATOM 684 N N . ALA A 1 89 ? -0.330 12.280 6.171 1.00 73.69 89 ALA A N 1
ATOM 685 C CA . ALA A 1 89 ? -1.522 12.978 5.694 1.00 73.69 89 ALA A CA 1
ATOM 686 C C . ALA A 1 89 ? -2.775 12.082 5.723 1.00 73.69 89 ALA A C 1
ATOM 688 O O . ALA A 1 89 ? -3.818 12.516 6.212 1.00 73.69 89 ALA A O 1
ATOM 689 N N . GLU A 1 90 ? -2.666 10.823 5.287 1.00 75.31 90 GLU A N 1
ATOM 690 C CA . GLU A 1 90 ? -3.787 9.874 5.335 1.00 75.31 90 GLU A CA 1
ATOM 691 C C . GLU A 1 90 ? -4.212 9.541 6.770 1.00 75.31 90 GLU A C 1
ATOM 693 O O . GLU A 1 90 ? -5.396 9.594 7.094 1.00 75.31 90 GLU A O 1
ATOM 698 N N . ARG A 1 91 ? -3.262 9.302 7.683 1.00 69.88 91 ARG A N 1
ATOM 699 C CA . ARG A 1 91 ? -3.572 9.038 9.102 1.00 69.88 91 ARG A CA 1
ATOM 700 C C . ARG A 1 91 ? -4.276 10.207 9.793 1.00 69.88 91 ARG A C 1
ATOM 702 O O . ARG A 1 91 ? -5.143 9.984 10.638 1.00 69.88 91 ARG A O 1
ATOM 709 N N . LEU A 1 92 ? -3.922 11.443 9.429 1.00 72.38 92 LEU A N 1
ATOM 710 C CA . LEU A 1 92 ? -4.610 12.649 9.902 1.00 72.38 92 LEU A CA 1
ATOM 711 C C . LEU A 1 92 ? -6.036 12.742 9.347 1.00 72.38 92 LEU A C 1
ATOM 713 O O . LEU A 1 92 ? -6.957 13.074 10.091 1.00 72.38 92 LEU A O 1
ATOM 717 N N . SER A 1 93 ? -6.216 12.429 8.062 1.00 68.62 93 SER A N 1
ATOM 718 C CA . SER A 1 93 ? -7.519 12.422 7.389 1.00 68.62 93 SER A CA 1
ATOM 719 C C . SER A 1 93 ? -8.476 11.410 8.019 1.00 68.62 93 SER A C 1
ATOM 721 O O . SER A 1 93 ? -9.658 11.689 8.216 1.00 68.62 93 SER A O 1
ATOM 723 N N . THR A 1 94 ? -7.959 10.245 8.406 1.00 67.44 94 THR A N 1
ATOM 724 C CA . THR A 1 94 ? -8.807 9.116 8.797 1.00 67.44 94 THR A CA 1
ATOM 725 C C . THR A 1 94 ? -8.997 8.958 10.295 1.00 67.44 94 THR A C 1
ATOM 727 O O . THR A 1 94 ? -9.544 7.949 10.728 1.00 67.44 94 THR A O 1
ATOM 730 N N . GLN A 1 95 ? -8.551 9.942 11.085 1.00 58.34 95 GLN A N 1
ATOM 731 C CA . GLN A 1 95 ? -8.633 9.934 12.549 1.00 58.34 95 GLN A CA 1
ATOM 732 C C . GLN A 1 95 ? -8.164 8.606 13.157 1.00 58.34 95 GLN A C 1
ATOM 734 O O . GLN A 1 95 ? -8.749 8.111 14.120 1.00 58.34 95 GLN A O 1
ATOM 739 N N . THR A 1 96 ? -7.088 8.025 12.619 1.00 57.00 96 THR A N 1
ATOM 740 C CA . THR A 1 96 ? -6.420 6.888 13.258 1.00 57.00 96 THR A CA 1
ATOM 741 C C . THR A 1 96 ? -5.652 7.453 14.453 1.00 57.00 96 THR A C 1
ATOM 743 O O . THR A 1 96 ? -4.452 7.720 14.395 1.00 57.00 96 THR A O 1
ATOM 746 N N . VAL A 1 97 ? -6.387 7.789 15.514 1.00 51.75 97 VAL A N 1
ATOM 747 C CA . VAL A 1 97 ? -5.840 8.387 16.727 1.00 51.75 97 VAL A CA 1
ATOM 748 C C . VAL A 1 97 ? -4.947 7.333 17.368 1.00 51.75 97 VAL A C 1
ATOM 750 O O . VAL A 1 97 ? -5.420 6.297 17.820 1.00 51.75 97 VAL A O 1
ATOM 753 N N . SER A 1 98 ? -3.638 7.596 17.395 1.00 52.06 98 SER A N 1
ATOM 754 C CA . SER A 1 98 ? -2.747 6.940 18.348 1.00 52.06 98 SER A CA 1
ATOM 755 C C . SER A 1 98 ? -3.308 7.254 19.727 1.00 52.06 98 SER A C 1
ATOM 757 O O . SER A 1 98 ? -3.361 8.431 20.101 1.00 52.06 98 SER A O 1
ATOM 759 N N . ASP A 1 99 ? -3.814 6.236 20.422 1.00 46.34 99 ASP A N 1
ATOM 760 C CA . ASP A 1 99 ? -4.415 6.374 21.743 1.00 46.34 99 ASP A CA 1
ATOM 761 C C . ASP A 1 99 ? -3.560 7.308 22.599 1.00 46.34 99 ASP A C 1
ATOM 763 O O . ASP A 1 99 ? -2.437 6.999 23.008 1.00 46.34 99 ASP A O 1
ATOM 767 N N . SER A 1 100 ? -4.106 8.492 22.873 1.00 46.84 100 SER A N 1
ATOM 768 C CA . SER A 1 100 ? -3.410 9.595 23.545 1.00 46.84 100 SER A CA 1
ATOM 769 C C . SER A 1 100 ? -3.060 9.288 25.013 1.00 46.84 100 SER A C 1
ATOM 771 O O . SER A 1 100 ? -2.525 10.140 25.721 1.00 46.84 100 SER A O 1
ATOM 773 N N . ASN A 1 101 ? -3.317 8.058 25.465 1.00 45.12 101 ASN A N 1
ATOM 774 C CA . ASN A 1 101 ? -2.936 7.537 26.771 1.00 45.12 101 ASN A CA 1
ATOM 775 C C . ASN A 1 101 ? -1.526 6.926 26.801 1.00 45.12 101 ASN A C 1
ATOM 777 O O . ASN A 1 101 ? -0.927 6.893 27.872 1.00 45.12 101 ASN A O 1
ATOM 781 N N . ALA A 1 102 ? -0.947 6.511 25.666 1.00 48.12 102 ALA A N 1
ATOM 782 C CA . ALA A 1 102 ? 0.397 5.915 25.657 1.00 48.12 102 ALA A CA 1
ATOM 783 C C . ALA A 1 102 ? 1.514 6.944 25.935 1.00 48.12 102 ALA A C 1
ATOM 785 O O . ALA A 1 102 ? 2.530 6.618 26.543 1.00 48.12 102 ALA A O 1
ATOM 786 N N . LEU A 1 103 ? 1.313 8.212 25.557 1.00 43.09 103 LEU A N 1
ATOM 787 C CA . LEU A 1 103 ? 2.315 9.275 25.733 1.00 43.09 103 LEU A CA 1
ATOM 788 C C . LEU A 1 103 ? 2.295 9.934 27.122 1.00 43.09 103 LEU A C 1
ATOM 790 O O . LEU A 1 103 ? 3.244 10.630 27.475 1.00 43.09 103 LEU A O 1
ATOM 794 N N . ARG A 1 104 ? 1.258 9.705 27.939 1.00 46.66 104 ARG A N 1
ATOM 795 C CA . ARG A 1 104 ? 1.195 10.239 29.313 1.00 46.66 104 ARG A CA 1
ATOM 796 C C . ARG A 1 104 ? 1.970 9.405 30.340 1.00 46.66 104 ARG A C 1
ATOM 798 O O . ARG A 1 104 ? 2.254 9.927 31.410 1.00 46.66 104 ARG A O 1
ATOM 805 N N . GLY A 1 105 ? 2.332 8.159 30.019 1.00 43.72 105 GLY A N 1
ATOM 806 C CA . GLY A 1 105 ? 3.073 7.265 30.920 1.00 43.72 105 GLY A CA 1
ATOM 807 C C . GLY A 1 105 ? 4.602 7.365 30.843 1.00 43.72 105 GLY A C 1
ATOM 808 O O . GLY A 1 105 ? 5.271 6.823 31.706 1.00 43.72 105 GLY A O 1
ATOM 809 N N . LEU A 1 106 ? 5.169 8.046 29.838 1.00 49.69 106 LEU A N 1
ATOM 810 C CA . LEU A 1 106 ? 6.628 8.092 29.615 1.00 49.69 106 LEU A CA 1
ATOM 811 C C . LEU A 1 106 ? 7.288 9.413 30.063 1.00 49.69 106 LEU A C 1
ATOM 813 O O . LEU A 1 106 ? 8.472 9.625 29.829 1.00 49.69 106 LEU A O 1
ATOM 817 N N . LEU A 1 107 ? 6.521 10.329 30.659 1.00 41.72 107 LEU A N 1
ATOM 818 C CA . LEU A 1 107 ? 6.988 11.665 31.062 1.00 41.72 107 LEU A CA 1
ATOM 819 C C . LEU A 1 107 ? 6.862 11.930 32.571 1.00 41.72 107 LEU A C 1
ATOM 821 O O . LEU A 1 107 ? 7.067 13.066 32.993 1.00 41.72 107 LEU A O 1
ATOM 825 N N . LEU A 1 108 ? 6.528 10.915 33.378 1.00 41.78 108 LEU A N 1
ATOM 826 C CA . LEU A 1 108 ? 6.343 11.060 34.829 1.00 41.78 108 LEU A CA 1
ATOM 827 C C . LEU A 1 108 ? 6.921 9.922 35.695 1.00 41.78 108 LEU A C 1
ATOM 829 O O . LEU A 1 108 ? 6.500 9.809 36.839 1.00 41.78 108 LEU A O 1
ATOM 833 N N . ASP A 1 109 ? 7.915 9.168 35.219 1.00 43.53 109 ASP A N 1
ATOM 834 C CA . ASP A 1 109 ? 8.772 8.333 36.085 1.00 43.53 109 ASP A CA 1
ATOM 835 C C . ASP A 1 109 ? 10.259 8.606 35.809 1.00 43.53 109 ASP A C 1
ATOM 837 O O . ASP A 1 109 ? 10.644 8.629 34.615 1.00 43.53 109 ASP A O 1
#

Secondary structure (DSSP, 8-state):
----EEEEEEE-TT--EEEEEEP-TT--TTGGGEETTEEHHHHTHHHH-SSEEEEEEE------TTSS----HHHHHHHHHHHHHHHHHHHHHTT----TTSTTSSS--

pLDDT: mean 73.97, std 18.14, range [39.59, 95.75]

InterPro domains:
  IPR052374 SERAC1 [PTHR48182] (10-92)

Radius of gyration: 17.35 Å; chains: 1; bounding box: 43×28×54 Å

Foldseek 3Di:
DADAAKDWQDAADQALEEAEAEAAAPDHQQRSQDDPNDNCQRRPVCVVRRSHIYIRGTDPNPQPPPDDDGDDPVNVVVVVVVVVVSVVVVCVVVVSDPPPVVVVVPPPD

Organism: NCBI:txid1042133